Protein AF-A0A6A3AL03-F1 (afdb_monomer_lite)

pLDDT: mean 70.91, std 18.38, range [41.66, 93.31]

Radius of gyration: 29.28 Å; chains: 1; bounding box: 61×60×84 Å

InterPro domains:
  IPR001055 Adrenodoxin-like [PTHR23426] (50-125)
  IPR012675 Beta-grasp domain superfamily [G3DSA:3.10.20.30] (37-127)
  IPR036010 2Fe-2S ferredoxin-like superfamily [SSF54292] (63-124)

Organism: Hibiscus syriacus (NCBI:txid106335)

Foldseek 3Di:
DDDDDDDDDDDDDDDDDDDDDDDDDDDDDDDDPPDDFPFPKDFDALDDDDDDDDLPQPDPLVVDLLQQKKFFDPVVQVVFDQDDPSQVVNQVVNCVPPDRDSRIGRNSNTNRDNVCGRGIIGRGDDDPVVPD

Structure (mmCIF, N/CA/C/O backbone):
data_AF-A0A6A3AL03-F1
#
_entry.id   AF-A0A6A3AL03-F1
#
loop_
_atom_site.group_PDB
_atom_site.id
_atom_site.type_symbol
_atom_site.label_atom_id
_atom_site.label_alt_id
_atom_site.label_comp_id
_atom_site.label_asym_id
_atom_site.label_entity_id
_atom_site.label_seq_id
_atom_site.pdbx_PDB_ins_code
_atom_site.Cartn_x
_atom_site.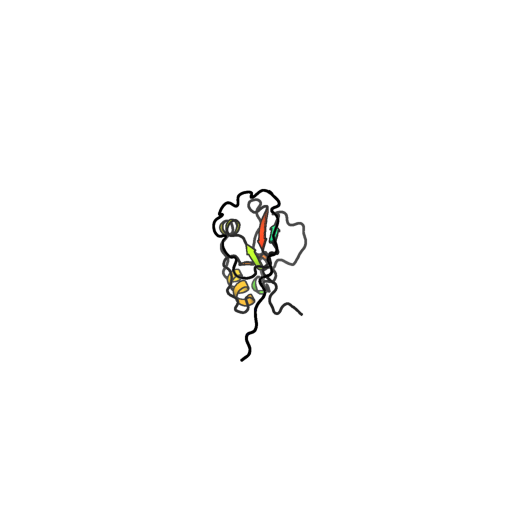Cartn_y
_atom_site.Cartn_z
_atom_site.occupancy
_atom_site.B_iso_or_equiv
_atom_site.auth_seq_id
_atom_site.auth_comp_id
_atom_site.auth_asym_id
_atom_site.auth_atom_id
_atom_site.pdbx_PDB_model_num
ATOM 1 N N . MET A 1 1 ? -29.858 -46.397 -66.866 1.00 47.84 1 MET A N 1
ATOM 2 C CA . MET A 1 1 ? -30.539 -47.486 -66.135 1.00 47.84 1 MET A CA 1
ATOM 3 C C . MET A 1 1 ? -29.818 -47.718 -64.815 1.00 47.84 1 MET A C 1
ATOM 5 O O . MET A 1 1 ? -28.781 -48.357 -64.834 1.00 47.84 1 MET A O 1
ATOM 9 N N . ALA A 1 2 ? -30.311 -47.136 -63.719 1.00 47.75 2 ALA A N 1
ATOM 10 C CA . ALA A 1 2 ? -30.097 -47.569 -62.329 1.00 47.75 2 ALA A CA 1
ATOM 11 C C . ALA A 1 2 ? -30.835 -46.563 -61.429 1.00 47.75 2 ALA A C 1
ATOM 13 O O . ALA A 1 2 ? -30.406 -45.424 -61.275 1.00 47.75 2 ALA A O 1
ATOM 14 N N . ILE A 1 3 ? -32.001 -46.965 -60.929 1.00 46.06 3 ILE A N 1
ATOM 15 C CA . ILE A 1 3 ? -32.878 -46.178 -60.059 1.00 46.06 3 ILE A CA 1
ATOM 16 C C . ILE A 1 3 ? -32.671 -46.760 -58.660 1.00 46.06 3 ILE A C 1
ATOM 18 O O . ILE A 1 3 ? -32.905 -47.951 -58.476 1.00 46.06 3 ILE A O 1
ATOM 22 N N . SER A 1 4 ? -32.197 -45.966 -57.698 1.00 48.66 4 SER A N 1
ATOM 23 C CA . SER A 1 4 ? -32.068 -46.405 -56.302 1.00 48.66 4 SER A CA 1
ATOM 24 C C . SER A 1 4 ? -33.150 -45.736 -55.460 1.00 48.66 4 SER A C 1
ATOM 26 O O . SER A 1 4 ? -33.190 -44.516 -55.306 1.00 48.66 4 SER A O 1
ATOM 28 N N . THR A 1 5 ? -34.081 -46.557 -54.989 1.00 54.38 5 THR A N 1
ATOM 29 C CA . THR A 1 5 ? -35.266 -46.209 -54.206 1.00 54.38 5 THR A CA 1
ATOM 30 C C . THR A 1 5 ? -34.913 -46.037 -52.730 1.00 54.38 5 THR A C 1
ATOM 32 O O . THR A 1 5 ? -34.504 -46.997 -52.081 1.00 54.38 5 THR A O 1
ATOM 35 N N . ILE A 1 6 ? -35.127 -44.844 -52.170 1.00 64.88 6 ILE A N 1
ATOM 36 C CA . ILE A 1 6 ? -35.021 -44.610 -50.722 1.00 64.88 6 ILE A CA 1
ATOM 37 C C . ILE A 1 6 ? -36.364 -44.968 -50.070 1.00 64.88 6 ILE A C 1
ATOM 39 O O . ILE A 1 6 ? -37.375 -44.293 -50.276 1.00 64.88 6 ILE A O 1
ATOM 43 N N . GLN A 1 7 ? -36.374 -46.053 -49.292 1.00 57.06 7 GLN A N 1
ATOM 44 C CA . GLN A 1 7 ? -37.502 -46.471 -48.459 1.00 57.06 7 GLN A CA 1
ATOM 45 C C . GLN A 1 7 ? -37.692 -45.511 -47.275 1.00 57.06 7 GLN A C 1
ATOM 47 O O . GLN A 1 7 ? -36.791 -45.283 -46.472 1.00 57.06 7 GLN A O 1
ATOM 52 N N . LYS A 1 8 ? -38.910 -44.974 -47.165 1.00 51.41 8 LYS A N 1
ATOM 53 C CA . LYS A 1 8 ? -39.435 -44.239 -46.009 1.00 51.41 8 LYS A CA 1
ATOM 54 C C . LYS A 1 8 ? -39.605 -45.195 -44.824 1.00 51.41 8 LYS A C 1
ATOM 56 O O . LYS A 1 8 ? -40.493 -46.041 -44.852 1.00 51.41 8 LYS A O 1
ATOM 61 N N . LEU A 1 9 ? -38.811 -45.015 -43.772 1.00 53.28 9 LEU A N 1
ATOM 62 C CA . LEU A 1 9 ? -39.074 -45.597 -42.456 1.00 53.28 9 LEU A CA 1
ATOM 63 C C . LEU A 1 9 ? -39.781 -44.557 -41.587 1.00 53.28 9 LEU A C 1
ATOM 65 O O . LEU A 1 9 ? -39.207 -43.557 -41.165 1.00 53.28 9 LEU A O 1
ATOM 69 N N . THR A 1 10 ? -41.068 -44.794 -41.365 1.00 54.03 10 THR A N 1
ATOM 70 C CA . THR A 1 10 ? -41.899 -44.108 -40.381 1.00 54.03 10 THR A CA 1
ATOM 71 C C . THR A 1 10 ? -41.634 -44.718 -39.007 1.00 54.03 10 THR A C 1
ATOM 73 O O . THR A 1 10 ? -41.978 -45.878 -38.786 1.00 54.03 10 THR A O 1
ATOM 76 N N . SER A 1 11 ? -41.067 -43.961 -38.068 1.00 54.97 11 SER A N 1
ATOM 77 C CA . SER A 1 11 ? -41.010 -44.364 -36.658 1.00 54.97 11 SER A CA 1
ATOM 78 C C . SER A 1 11 ? -41.743 -43.347 -35.791 1.00 54.97 11 SER A C 1
ATOM 80 O O . SER A 1 11 ? -41.296 -42.225 -35.563 1.00 54.97 11 SER A O 1
ATOM 82 N N . HIS A 1 12 ? -42.915 -43.792 -35.365 1.00 50.69 12 HIS A N 1
A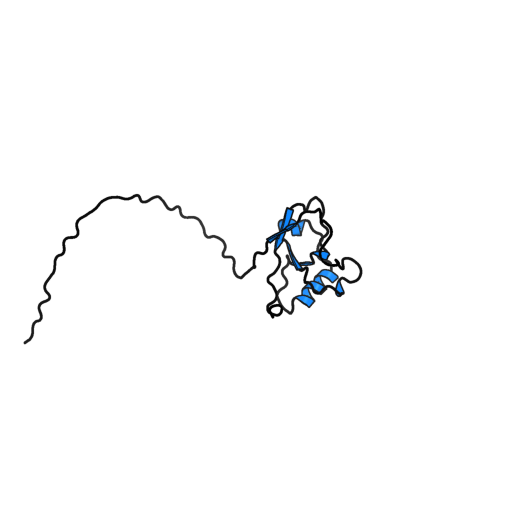TOM 83 C CA . HIS A 1 12 ? -43.888 -43.191 -34.471 1.00 50.69 12 HIS A CA 1
ATOM 84 C C . HIS A 1 12 ? -43.249 -42.854 -33.107 1.00 50.69 12 HIS A C 1
ATOM 86 O O . HIS A 1 12 ? -42.866 -43.761 -32.372 1.00 50.69 12 HIS A O 1
ATOM 92 N N . ILE A 1 13 ? -43.120 -41.569 -32.753 1.00 55.66 13 ILE A N 1
ATOM 93 C CA . ILE A 1 13 ? -42.652 -41.156 -31.417 1.00 55.66 13 ILE A CA 1
ATOM 94 C C . ILE A 1 13 ? -43.867 -40.792 -30.565 1.00 55.66 13 ILE A C 1
ATOM 96 O O . ILE A 1 13 ? -44.577 -39.819 -30.822 1.00 55.66 13 ILE A O 1
ATOM 100 N N . HIS A 1 14 ? -44.105 -41.623 -29.554 1.00 42.75 14 HIS A N 1
ATOM 101 C CA . HIS A 1 14 ? -45.151 -41.458 -28.557 1.00 42.75 14 HIS A CA 1
ATOM 102 C C . HIS A 1 14 ? -44.826 -40.301 -27.599 1.00 42.75 14 HIS A C 1
ATOM 104 O O . HIS A 1 14 ? -43.698 -40.147 -27.136 1.00 42.75 14 HIS A O 1
ATOM 110 N N . ARG A 1 15 ? -45.857 -39.500 -27.301 1.00 48.25 15 ARG A N 1
ATOM 111 C CA . ARG A 1 15 ? -45.866 -38.422 -26.303 1.00 48.25 15 ARG A CA 1
ATOM 112 C C . ARG A 1 15 ? -45.686 -38.976 -24.885 1.00 48.25 15 ARG A C 1
ATOM 114 O O . ARG A 1 15 ? -46.387 -39.912 -24.512 1.00 48.25 15 ARG A O 1
ATOM 121 N N . LEU A 1 16 ? -44.872 -38.302 -24.071 1.00 51.09 16 LEU A N 1
ATOM 122 C CA . LEU A 1 16 ? -44.937 -38.338 -22.604 1.00 51.09 16 LEU A CA 1
ATOM 123 C C . LEU A 1 16 ? -45.014 -36.895 -22.056 1.00 51.09 16 LEU A C 1
ATOM 125 O O . LEU A 1 16 ? -44.447 -35.998 -22.685 1.00 51.09 16 LEU A O 1
ATOM 129 N N . PRO A 1 17 ? -45.736 -36.636 -20.945 1.00 49.56 17 PRO A N 1
ATOM 130 C CA . PRO A 1 17 ? -46.051 -35.282 -20.499 1.00 49.56 17 PRO A CA 1
ATOM 131 C C . PRO A 1 17 ? -45.147 -34.749 -19.371 1.00 49.56 17 PRO A C 1
ATOM 133 O O . PRO A 1 17 ? -44.663 -35.499 -18.533 1.00 49.56 17 PRO A O 1
ATOM 136 N N . SER A 1 18 ? -45.076 -33.411 -19.332 1.00 51.72 18 SER A N 1
ATOM 137 C CA . SER A 1 18 ? -44.989 -32.524 -18.158 1.00 51.72 18 SER A CA 1
ATOM 138 C C . SER A 1 18 ? -43.811 -32.673 -17.194 1.00 51.72 18 SER A C 1
ATOM 140 O O . SER A 1 18 ? -43.876 -33.502 -16.297 1.00 51.72 18 SER A O 1
ATOM 142 N N . LEU A 1 19 ? -42.877 -31.711 -17.230 1.00 50.78 19 LEU A N 1
ATOM 143 C CA . LEU A 1 19 ? -42.214 -31.186 -16.028 1.00 50.78 19 LEU A CA 1
ATOM 144 C C . LEU A 1 19 ? -41.832 -29.698 -16.211 1.00 50.78 19 LEU A C 1
ATOM 146 O O . LEU A 1 19 ? -40.989 -29.345 -17.027 1.00 50.78 19 LEU A O 1
ATOM 150 N N . SER A 1 20 ? -42.539 -28.861 -15.446 1.00 51.44 20 SER A N 1
ATOM 151 C CA . SER A 1 20 ? -42.250 -27.514 -14.924 1.00 51.44 20 SER A CA 1
ATOM 152 C C . SER A 1 20 ? -41.161 -26.642 -15.579 1.00 51.44 20 SER A C 1
ATOM 154 O O . SER A 1 20 ? -39.966 -26.840 -15.369 1.00 51.44 20 SER A O 1
ATOM 156 N N . SER A 1 21 ? -41.580 -25.566 -16.251 1.00 49.47 21 SER A N 1
ATOM 157 C CA . SER A 1 21 ? -40.722 -24.439 -16.637 1.00 49.47 21 SER A CA 1
ATOM 158 C C . SER A 1 21 ? -40.920 -23.266 -15.670 1.00 49.47 21 SER A C 1
ATOM 160 O O . SER A 1 21 ? -41.801 -22.425 -15.866 1.00 49.47 21 SER A O 1
ATOM 162 N N . HIS A 1 22 ? -40.096 -23.207 -14.621 1.00 51.16 22 HIS A N 1
ATOM 163 C CA . HIS A 1 22 ? -39.965 -22.017 -13.784 1.00 51.16 22 HIS A CA 1
ATOM 164 C C . HIS A 1 22 ? -39.103 -20.962 -14.498 1.00 51.16 22 HIS A C 1
ATOM 166 O O . HIS A 1 22 ? -37.941 -21.189 -14.819 1.00 51.16 22 HIS A O 1
ATOM 172 N N . ILE A 1 23 ? -39.754 -19.831 -14.775 1.00 51.53 23 ILE A N 1
ATOM 173 C CA . ILE A 1 23 ? -39.285 -18.439 -14.857 1.00 51.53 23 ILE A CA 1
ATOM 174 C C . ILE A 1 23 ? -37.766 -18.243 -14.698 1.00 51.53 23 ILE A C 1
ATOM 176 O O . ILE A 1 23 ? -37.230 -18.439 -13.611 1.00 51.53 23 ILE A O 1
ATOM 180 N N . PHE A 1 24 ? -37.115 -17.686 -15.727 1.00 46.12 24 PHE A N 1
ATOM 181 C CA . PHE A 1 24 ? -35.882 -16.918 -15.539 1.00 46.12 24 PHE A CA 1
ATOM 182 C C . PHE A 1 24 ? -36.050 -15.480 -16.015 1.00 46.12 24 PHE A C 1
ATOM 184 O O . PHE A 1 24 ? -36.127 -15.152 -17.198 1.00 46.12 24 PHE A O 1
ATOM 191 N N . THR A 1 25 ? -36.126 -14.638 -14.997 1.00 42.34 25 THR A N 1
ATOM 192 C CA . THR A 1 25 ? -36.040 -13.190 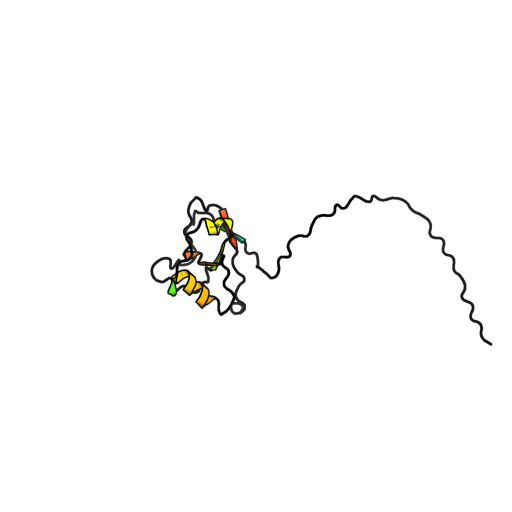-14.970 1.00 42.34 25 THR A CA 1
ATOM 193 C C . THR A 1 25 ? -34.733 -12.726 -15.617 1.00 42.34 25 THR A C 1
ATOM 195 O O . THR A 1 25 ? -33.649 -13.212 -15.301 1.00 42.34 25 THR A O 1
ATOM 198 N N . ARG A 1 26 ? -34.837 -11.757 -16.526 1.00 51.16 26 ARG A N 1
ATOM 199 C CA . ARG A 1 26 ? -33.713 -11.047 -17.142 1.00 51.16 26 ARG A CA 1
ATOM 200 C C . ARG A 1 26 ? -33.062 -10.129 -16.101 1.00 51.16 26 ARG A C 1
ATOM 202 O O . ARG A 1 26 ? -33.623 -9.085 -15.784 1.00 51.16 26 ARG A O 1
ATOM 209 N N . SER A 1 27 ? -31.885 -10.498 -15.605 1.00 51.38 27 SER A N 1
ATOM 210 C CA . SER A 1 27 ? -31.014 -9.597 -14.835 1.00 51.38 27 SER A CA 1
ATOM 211 C C . SER A 1 27 ? -30.069 -8.819 -15.767 1.00 51.38 27 SER A C 1
ATOM 213 O O . SER A 1 27 ? -29.688 -9.342 -16.819 1.00 51.38 27 SER A O 1
ATOM 215 N N . PRO A 1 28 ? -29.707 -7.568 -15.427 1.00 52.16 28 PRO A N 1
ATOM 216 C CA . PRO A 1 28 ? -28.829 -6.729 -16.233 1.00 52.16 28 PRO A CA 1
ATOM 217 C C . PRO A 1 28 ? -27.361 -7.155 -16.097 1.00 52.16 28 PRO A C 1
ATOM 219 O O . PRO A 1 28 ? -26.966 -7.787 -15.120 1.00 52.16 28 PRO A O 1
ATOM 222 N N . ALA A 1 29 ? -26.573 -6.796 -17.109 1.00 44.94 29 ALA A N 1
ATOM 223 C CA . ALA A 1 29 ? -25.155 -7.101 -17.238 1.00 44.94 29 ALA A CA 1
ATOM 224 C C . ALA A 1 29 ? -24.354 -6.725 -15.979 1.00 44.94 29 ALA A C 1
ATOM 226 O O . ALA A 1 29 ? -24.272 -5.559 -15.594 1.00 44.94 29 ALA A O 1
ATOM 227 N N . THR A 1 30 ? -23.729 -7.728 -15.370 1.00 48.41 30 THR A N 1
ATOM 228 C CA . THR A 1 30 ? -22.633 -7.565 -14.421 1.00 48.41 30 THR A CA 1
ATOM 229 C C . THR A 1 30 ? -21.428 -6.954 -15.135 1.00 48.41 30 THR A C 1
ATOM 231 O O . THR A 1 30 ? -21.040 -7.396 -16.219 1.00 48.41 30 THR A O 1
ATOM 234 N N . LEU A 1 31 ? -20.838 -5.927 -14.514 1.00 49.91 31 LEU A N 1
ATOM 235 C CA . LEU A 1 31 ? -19.521 -5.396 -14.859 1.00 49.91 31 LEU A CA 1
ATOM 236 C C . LEU A 1 31 ? -18.528 -6.555 -15.029 1.00 49.91 31 LEU A C 1
ATOM 238 O O . LEU A 1 31 ? -18.346 -7.364 -14.123 1.00 49.91 31 LEU A O 1
ATOM 242 N N . SER A 1 32 ? -17.877 -6.606 -16.184 1.00 47.56 32 SER A N 1
ATOM 243 C CA . SER A 1 32 ? -16.751 -7.497 -16.453 1.00 47.56 32 SER A CA 1
ATOM 244 C C . SER A 1 32 ? -15.538 -7.079 -15.605 1.00 47.56 32 SER A C 1
ATOM 246 O O . SER A 1 32 ? -15.076 -5.946 -15.767 1.00 47.56 32 SER A O 1
ATOM 248 N N . PRO A 1 33 ? -14.981 -7.936 -14.725 1.00 49.31 33 PRO A N 1
ATOM 249 C CA . PRO A 1 33 ? -13.685 -7.681 -14.117 1.00 49.31 33 PRO A CA 1
ATOM 250 C C . PRO A 1 33 ? -12.599 -8.128 -15.103 1.00 49.31 33 PRO A C 1
ATOM 252 O O . PRO A 1 33 ? -12.275 -9.310 -15.229 1.00 49.31 33 PRO A O 1
ATOM 255 N N . SER A 1 34 ? -12.042 -7.177 -15.852 1.00 46.06 34 SER A N 1
ATOM 256 C CA . SER A 1 34 ? -10.902 -7.440 -16.728 1.00 46.06 34 SER A CA 1
ATOM 257 C C . SER A 1 34 ? -9.598 -7.444 -15.923 1.00 46.06 34 SER A C 1
ATOM 259 O O . SER A 1 34 ? -9.188 -6.416 -15.394 1.00 46.06 34 SER A O 1
ATOM 261 N N . LYS A 1 35 ? -8.956 -8.621 -15.931 1.00 41.66 35 LYS A N 1
ATOM 262 C CA . LYS A 1 35 ? -7.568 -8.966 -15.560 1.00 41.66 35 LYS A CA 1
ATOM 263 C C . LYS A 1 35 ? -7.212 -8.993 -14.063 1.00 41.66 35 LYS A C 1
ATOM 265 O O . LYS A 1 35 ? -6.757 -8.009 -13.499 1.00 41.66 35 LYS A O 1
ATOM 270 N N . LYS A 1 36 ? -7.323 -10.212 -13.511 1.00 47.28 36 LYS A N 1
ATOM 271 C CA . LYS A 1 36 ? -6.468 -10.828 -12.474 1.00 47.28 36 LYS A CA 1
ATOM 272 C C . LYS A 1 36 ? -5.963 -9.865 -11.389 1.00 47.28 36 LYS A C 1
ATOM 274 O O . LYS A 1 36 ? -4.833 -9.391 -11.408 1.00 47.28 36 LYS A O 1
ATOM 279 N N . VAL A 1 37 ? -6.843 -9.607 -10.428 1.00 45.59 37 VAL A N 1
ATOM 280 C CA . VAL A 1 37 ? -6.444 -9.341 -9.048 1.00 45.59 37 VAL A CA 1
ATOM 281 C C . VAL A 1 37 ? -6.530 -10.696 -8.355 1.00 45.59 37 VAL A C 1
ATOM 283 O O . VAL A 1 37 ? -7.616 -11.248 -8.227 1.00 45.59 37 VAL A O 1
ATOM 286 N N . SER A 1 38 ? -5.401 -11.299 -7.995 1.00 46.44 38 SER A N 1
ATOM 287 C CA . SER A 1 38 ? -5.403 -12.497 -7.154 1.00 46.44 38 SER A CA 1
ATOM 288 C C . SER A 1 38 ? -5.888 -12.078 -5.767 1.00 46.44 38 SER A C 1
ATOM 290 O O . SER A 1 38 ? -5.175 -11.400 -5.028 1.00 46.44 38 SER A O 1
ATOM 292 N N . ASP A 1 39 ? -7.142 -12.402 -5.455 1.00 48.66 39 ASP A N 1
ATOM 293 C CA . ASP A 1 39 ? -7.912 -11.876 -4.323 1.00 48.66 39 ASP A CA 1
ATOM 294 C C . ASP A 1 39 ? -7.445 -12.418 -2.959 1.00 48.66 39 ASP A C 1
ATOM 296 O O . ASP A 1 39 ? -8.181 -13.087 -2.231 1.00 48.66 39 ASP A O 1
ATOM 300 N N . ARG A 1 40 ? -6.212 -12.100 -2.548 1.00 58.62 40 ARG A N 1
ATOM 301 C CA . ARG A 1 40 ? -5.792 -12.236 -1.147 1.00 58.62 40 ARG A CA 1
ATOM 302 C C . ARG A 1 40 ? -6.301 -11.032 -0.367 1.00 58.62 40 ARG A C 1
ATOM 304 O O . ARG A 1 40 ? -5.556 -10.099 -0.067 1.00 58.62 40 ARG A O 1
ATOM 311 N N . ILE A 1 41 ? -7.598 -11.056 -0.083 1.00 70.00 41 ILE A N 1
ATOM 312 C CA . ILE A 1 41 ? -8.274 -10.050 0.730 1.00 70.00 41 ILE A CA 1
ATOM 313 C C . ILE A 1 41 ? -7.977 -10.326 2.208 1.00 70.00 41 ILE A C 1
ATOM 315 O O . ILE A 1 41 ? -8.287 -11.398 2.725 1.00 70.00 41 ILE A O 1
ATOM 319 N N . VAL A 1 42 ? -7.384 -9.352 2.895 1.00 73.69 42 VAL A N 1
ATOM 320 C CA . VAL A 1 42 ? -7.072 -9.419 4.327 1.00 73.69 42 VAL A CA 1
ATOM 321 C C . VAL A 1 42 ? -7.883 -8.354 5.056 1.00 73.69 42 VAL A C 1
ATOM 323 O O . VAL A 1 42 ? -7.864 -7.178 4.688 1.00 73.69 42 VAL A O 1
ATOM 326 N N . LYS A 1 43 ? -8.602 -8.769 6.105 1.00 72.44 43 LYS A N 1
ATOM 327 C CA . LYS A 1 43 ? -9.278 -7.853 7.027 1.00 72.44 43 LYS A CA 1
ATOM 328 C C . LYS A 1 43 ? -8.307 -7.464 8.130 1.00 72.44 43 LYS A C 1
ATOM 330 O O . LYS A 1 43 ? -7.854 -8.319 8.888 1.00 72.44 43 LYS A O 1
ATOM 335 N N . ILE A 1 44 ? -8.002 -6.180 8.211 1.00 69.12 44 ILE A N 1
ATOM 336 C CA . ILE A 1 44 ? -7.092 -5.638 9.206 1.00 69.12 44 ILE A CA 1
ATOM 337 C C . ILE A 1 44 ? -7.905 -5.162 10.417 1.00 69.12 44 ILE A C 1
ATOM 339 O O . ILE A 1 44 ? -8.888 -4.428 10.290 1.00 69.12 44 ILE A O 1
ATOM 343 N N . PHE A 1 45 ? -7.497 -5.593 11.607 1.00 57.03 45 PHE A N 1
ATOM 344 C CA . PHE A 1 45 ? -7.990 -5.060 12.874 1.00 57.03 45 PHE A CA 1
ATOM 345 C C . PHE A 1 45 ? -7.000 -3.999 13.373 1.00 57.03 45 PHE A C 1
ATOM 347 O O . PHE A 1 45 ? -5.794 -4.192 13.273 1.00 57.03 45 PHE A O 1
ATOM 354 N N . ALA A 1 46 ? -7.498 -2.889 13.923 1.00 53.16 46 ALA A N 1
ATOM 355 C CA . ALA A 1 46 ? -6.698 -1.766 14.427 1.00 53.16 46 ALA A CA 1
ATOM 356 C C . ALA A 1 46 ? -5.855 -2.112 15.669 1.00 53.16 46 ALA A C 1
ATOM 358 O O . ALA A 1 46 ? -5.105 -1.277 16.166 1.00 53.16 46 ALA A O 1
ATOM 359 N N . ILE A 1 47 ? -5.969 -3.345 16.164 1.00 45.00 47 ILE A N 1
ATOM 360 C CA . ILE A 1 47 ? -5.131 -3.908 17.214 1.00 45.00 47 ILE A CA 1
ATOM 361 C C . ILE A 1 47 ? -4.152 -4.842 16.503 1.00 45.00 47 ILE A C 1
ATOM 363 O O . ILE A 1 47 ? -4.512 -5.967 16.164 1.00 45.00 47 ILE A O 1
ATOM 367 N N . HIS A 1 48 ? -2.939 -4.368 16.230 1.00 49.22 48 HIS A N 1
ATOM 368 C CA . HIS A 1 48 ? -1.850 -5.249 15.821 1.00 49.22 48 HIS A CA 1
ATOM 369 C C . HIS A 1 48 ? -1.286 -5.930 17.081 1.00 49.22 48 HIS A C 1
ATOM 371 O O . HIS A 1 48 ? -0.646 -5.239 17.876 1.00 49.22 48 HIS A O 1
ATOM 377 N N . PRO A 1 49 ? -1.504 -7.241 17.316 1.00 41.66 49 PRO A N 1
ATOM 378 C CA . PRO A 1 49 ? -0.630 -7.991 18.207 1.00 41.66 49 PRO A CA 1
ATOM 379 C C . PRO A 1 49 ? 0.762 -8.022 17.567 1.00 41.66 49 PRO A C 1
ATOM 381 O O . PRO A 1 49 ? 0.881 -8.148 16.347 1.00 41.66 49 PRO A O 1
ATOM 384 N N . GLU A 1 50 ? 1.802 -7.829 18.372 1.00 44.16 50 GLU A N 1
ATOM 385 C CA . GLU A 1 50 ? 3.187 -7.806 17.909 1.00 44.16 50 GLU A CA 1
ATOM 386 C C . GLU A 1 50 ? 3.527 -8.977 16.976 1.00 44.16 50 GLU A C 1
ATOM 388 O O . GLU A 1 50 ? 3.225 -10.134 17.267 1.00 44.16 50 GLU A O 1
ATOM 393 N N . GLY A 1 51 ? 4.217 -8.658 15.878 1.00 53.06 51 GLY A N 1
ATOM 394 C CA . GLY A 1 51 ? 4.819 -9.638 14.979 1.00 53.06 51 GLY A CA 1
ATOM 395 C C . GLY A 1 51 ? 4.273 -9.576 13.557 1.00 53.06 51 GLY A C 1
ATOM 396 O O . GLY A 1 51 ? 3.270 -10.205 13.249 1.00 53.06 51 GLY A O 1
ATOM 397 N N . GLN A 1 52 ? 4.951 -8.825 12.680 1.00 44.53 52 GLN A N 1
ATOM 398 C CA . GLN A 1 52 ? 5.603 -9.364 11.474 1.00 44.53 52 GLN A CA 1
ATOM 399 C C . GLN A 1 52 ? 6.234 -8.208 10.667 1.00 44.53 52 GLN A C 1
ATOM 401 O O . GLN A 1 52 ? 5.533 -7.333 10.167 1.00 44.53 52 GLN A O 1
ATOM 406 N N . LYS A 1 53 ? 7.560 -8.292 10.487 1.00 49.41 53 LYS A N 1
ATOM 407 C CA . LYS A 1 53 ? 8.482 -7.399 9.748 1.00 49.41 53 LYS A CA 1
ATOM 408 C C . LYS A 1 53 ? 8.771 -6.024 10.393 1.00 49.41 53 LYS A C 1
ATOM 410 O O . LYS A 1 53 ? 7.846 -5.340 10.825 1.00 49.41 53 LYS A O 1
ATOM 415 N N . PRO A 1 54 ? 10.052 -5.598 10.442 1.00 48.88 54 PRO A N 1
ATOM 416 C CA . PRO A 1 54 ? 10.419 -4.263 10.900 1.00 48.88 54 PRO A CA 1
ATOM 417 C C . PRO A 1 54 ? 9.772 -3.238 9.964 1.00 48.88 54 PRO A C 1
ATOM 419 O O . PRO A 1 54 ? 10.105 -3.134 8.788 1.00 48.88 54 PRO A O 1
ATOM 422 N N . SER A 1 55 ? 8.776 -2.518 10.468 1.00 54.28 55 SER A N 1
ATOM 423 C CA . SER A 1 55 ? 8.170 -1.413 9.741 1.00 54.28 55 SER A CA 1
ATOM 424 C C . SER A 1 55 ? 9.188 -0.275 9.721 1.00 54.28 55 SER A C 1
ATOM 426 O O . SER A 1 55 ? 9.428 0.341 10.757 1.00 54.28 55 SER A O 1
ATOM 428 N N . HIS A 1 56 ? 9.814 0.003 8.572 1.00 61.12 56 HIS A N 1
ATOM 429 C CA . HIS A 1 56 ? 10.790 1.096 8.387 1.00 61.12 56 HIS A CA 1
ATOM 430 C C . HIS A 1 56 ? 10.122 2.493 8.433 1.00 61.12 56 HIS A C 1
ATOM 432 O O . HIS A 1 56 ? 10.431 3.377 7.640 1.00 61.12 56 HIS A O 1
ATOM 438 N N . ARG A 1 57 ? 9.132 2.683 9.316 1.00 55.38 57 ARG A N 1
ATOM 439 C CA . ARG A 1 57 ? 8.099 3.723 9.244 1.00 55.38 57 ARG A CA 1
ATOM 440 C C . ARG A 1 57 ? 8.650 5.150 9.178 1.00 55.38 57 ARG A C 1
ATOM 442 O O . ARG A 1 57 ? 7.939 6.000 8.658 1.00 55.38 57 ARG A O 1
ATOM 449 N N . LEU A 1 58 ? 9.847 5.427 9.710 1.00 57.12 58 LEU A N 1
ATOM 450 C CA . LEU A 1 58 ? 10.240 6.808 10.019 1.00 57.12 58 LEU A CA 1
ATOM 451 C C . LEU A 1 58 ? 11.659 7.263 9.620 1.00 57.12 58 LEU A C 1
ATOM 453 O O . LEU A 1 58 ? 11.801 8.457 9.399 1.00 57.12 58 LEU A O 1
ATOM 457 N N . GLU A 1 59 ? 12.676 6.404 9.468 1.00 57.59 59 GLU A N 1
ATOM 458 C CA . GLU A 1 59 ? 14.047 6.891 9.153 1.00 57.59 59 GLU A CA 1
ATOM 459 C C . GLU A 1 59 ? 14.646 6.326 7.851 1.00 57.59 59 GLU A C 1
ATOM 461 O O . GLU A 1 59 ? 15.530 6.941 7.267 1.00 57.59 59 GLU A O 1
ATOM 466 N N . GLU A 1 60 ? 14.113 5.218 7.324 1.00 66.81 60 GLU A N 1
ATOM 467 C CA . GLU A 1 60 ? 14.640 4.554 6.120 1.00 66.81 60 GLU A CA 1
ATOM 468 C C . GLU A 1 60 ? 13.509 4.036 5.217 1.00 66.81 60 GLU A C 1
ATOM 470 O O . GLU A 1 60 ? 13.487 2.875 4.799 1.00 66.81 60 GLU A O 1
ATOM 475 N N . ILE A 1 61 ? 12.528 4.884 4.891 1.00 76.94 61 ILE A N 1
ATOM 476 C CA . ILE A 1 61 ? 11.494 4.510 3.909 1.00 76.94 61 ILE A CA 1
ATOM 477 C C . ILE A 1 61 ? 12.127 4.083 2.571 1.00 76.94 61 ILE A C 1
ATOM 479 O O . ILE A 1 61 ? 11.645 3.148 1.932 1.00 76.94 61 ILE A O 1
ATOM 483 N N . ASP A 1 62 ? 13.280 4.658 2.220 1.00 75.44 62 ASP A N 1
ATOM 484 C CA . ASP A 1 62 ? 14.084 4.279 1.060 1.00 75.44 62 ASP A CA 1
ATOM 485 C C . ASP A 1 62 ? 14.713 2.883 1.141 1.00 75.44 62 ASP A C 1
ATOM 487 O O . ASP A 1 62 ? 15.070 2.332 0.099 1.00 75.44 62 ASP A O 1
ATOM 491 N N . ALA A 1 63 ? 14.829 2.258 2.313 1.00 78.75 63 ALA A N 1
ATOM 492 C CA . ALA A 1 63 ? 15.241 0.855 2.418 1.00 78.75 63 ALA A CA 1
ATOM 493 C C . ALA A 1 63 ? 14.088 -0.111 2.082 1.00 78.75 63 ALA A C 1
ATOM 495 O O . ALA A 1 63 ? 14.294 -1.309 1.874 1.00 78.75 63 ALA A O 1
ATOM 496 N N . CYS A 1 64 ? 12.852 0.391 1.982 1.00 81.88 64 CYS A N 1
ATOM 497 C CA . CYS A 1 64 ? 11.700 -0.439 1.683 1.00 81.88 64 CYS A CA 1
ATOM 498 C C . CYS A 1 64 ? 11.761 -1.002 0.250 1.00 81.88 64 CYS A C 1
ATOM 500 O O . CYS A 1 64 ? 11.800 -0.281 -0.750 1.00 81.88 64 CYS A O 1
ATOM 502 N N . SER A 1 65 ? 11.673 -2.329 0.145 1.00 81.12 65 SER A N 1
ATOM 503 C CA . SER A 1 65 ? 11.578 -3.057 -1.133 1.00 81.12 65 SER A CA 1
ATOM 504 C C . SER A 1 65 ? 10.134 -3.179 -1.659 1.00 81.12 65 SER A C 1
ATOM 506 O O . SER A 1 65 ? 9.849 -3.970 -2.558 1.00 81.12 65 SER A O 1
ATOM 508 N N . ALA A 1 66 ? 9.199 -2.413 -1.079 1.00 85.25 66 ALA A N 1
ATOM 509 C CA . ALA A 1 66 ? 7.759 -2.447 -1.357 1.00 85.25 66 ALA A CA 1
ATOM 510 C C . ALA A 1 66 ? 7.106 -3.843 -1.241 1.00 85.25 66 ALA A C 1
ATOM 512 O O . ALA A 1 66 ? 6.059 -4.089 -1.829 1.00 85.25 66 ALA A O 1
ATOM 513 N N . GLU A 1 67 ? 7.678 -4.764 -0.459 1.00 84.56 67 GLU A N 1
ATOM 514 C CA . GLU A 1 67 ? 7.044 -6.062 -0.161 1.00 84.56 67 GLU A CA 1
ATOM 515 C C . GLU A 1 67 ? 5.770 -5.922 0.688 1.00 84.56 67 GLU A C 1
ATOM 517 O O . GLU A 1 67 ? 4.943 -6.826 0.740 1.00 84.56 67 GLU A O 1
ATOM 522 N N . CYS A 1 68 ? 5.631 -4.798 1.392 1.00 85.88 68 CYS A N 1
ATOM 523 C CA . CYS A 1 68 ? 4.452 -4.443 2.176 1.00 85.88 68 CYS A CA 1
ATOM 524 C C . CYS A 1 68 ? 3.391 -3.704 1.346 1.00 85.88 68 CYS A C 1
ATOM 526 O O . CYS A 1 68 ? 2.472 -3.123 1.920 1.00 85.88 68 CYS A O 1
ATOM 528 N N . GLU A 1 69 ? 3.535 -3.659 0.020 1.00 88.75 69 GLU A N 1
ATOM 529 C CA . GLU A 1 69 ? 2.538 -3.061 -0.859 1.00 88.75 69 GLU A CA 1
ATOM 530 C C . GLU A 1 69 ? 1.182 -3.749 -0.680 1.00 88.75 69 GLU A C 1
ATOM 532 O O . GLU A 1 69 ? 1.067 -4.973 -0.736 1.00 88.75 69 GLU A O 1
ATOM 537 N N . VAL A 1 70 ? 0.145 -2.940 -0.489 1.00 91.69 70 VAL A N 1
ATOM 538 C CA . VAL A 1 70 ? -1.247 -3.378 -0.403 1.00 91.69 70 VAL A CA 1
ATOM 539 C C . VAL A 1 70 ? -2.127 -2.459 -1.238 1.00 91.69 70 VAL A C 1
ATOM 541 O O . VAL A 1 70 ? -1.856 -1.266 -1.367 1.00 91.69 70 VAL A O 1
ATOM 544 N N . ASN A 1 71 ? -3.209 -3.004 -1.782 1.00 93.19 71 ASN A N 1
ATOM 545 C CA . ASN A 1 71 ? -4.236 -2.251 -2.485 1.00 93.19 71 ASN A CA 1
ATOM 546 C C . ASN A 1 71 ? -5.404 -1.992 -1.530 1.00 93.19 71 ASN A C 1
ATOM 548 O O . ASN A 1 71 ? -6.096 -2.920 -1.107 1.00 93.19 71 ASN A O 1
ATOM 552 N N . ILE A 1 72 ? -5.613 -0.726 -1.180 1.00 92.69 72 ILE A N 1
ATOM 553 C CA . ILE A 1 72 ? -6.656 -0.302 -0.240 1.00 92.69 72 ILE A CA 1
ATOM 554 C C . ILE A 1 72 ? -7.949 -0.005 -1.004 1.00 92.69 72 ILE A C 1
ATOM 556 O O . ILE A 1 72 ? -7.935 0.657 -2.040 1.00 92.69 72 ILE A O 1
ATOM 560 N N . VAL A 1 73 ? -9.091 -0.481 -0.505 1.00 92.44 73 VAL A N 1
ATOM 561 C CA . VAL A 1 73 ? -10.399 -0.174 -1.110 1.00 92.44 73 VAL A CA 1
ATOM 562 C C . VAL A 1 73 ? -10.698 1.330 -0.994 1.00 92.44 73 VAL A C 1
ATOM 564 O O . VAL A 1 73 ? -10.342 1.964 -0.001 1.00 92.44 73 VAL A O 1
ATOM 567 N N . GLN A 1 74 ? -11.361 1.904 -2.006 1.00 92.38 74 GLN A N 1
ATOM 568 C CA . GLN A 1 74 ? -11.607 3.353 -2.119 1.00 92.38 74 GLN A CA 1
ATOM 569 C C . GLN A 1 74 ? -12.215 3.968 -0.847 1.00 92.38 74 GLN A C 1
ATOM 571 O O . GLN A 1 74 ? -11.769 5.021 -0.403 1.00 92.38 74 GLN A O 1
ATOM 576 N N . GLU A 1 75 ? -13.177 3.277 -0.228 1.00 91.50 75 GLU A N 1
ATOM 577 C CA . GLU A 1 75 ? -13.882 3.724 0.984 1.00 91.50 75 GLU A CA 1
ATOM 578 C C . GLU A 1 75 ? -12.953 4.002 2.182 1.00 91.50 75 GLU A C 1
ATOM 580 O O . GLU A 1 75 ? -13.253 4.848 3.027 1.00 91.50 75 GLU A O 1
ATOM 585 N N . TRP A 1 76 ? -11.824 3.291 2.253 1.00 92.38 76 TRP A N 1
ATOM 586 C CA . TRP A 1 76 ? -10.806 3.454 3.288 1.00 92.38 76 TRP A CA 1
ATOM 587 C C . TRP A 1 76 ? -9.707 4.410 2.838 1.00 92.38 76 TRP A C 1
ATOM 589 O O . TRP A 1 76 ? -9.204 5.182 3.649 1.00 92.38 76 TRP A O 1
ATOM 599 N N . LEU A 1 77 ? -9.369 4.402 1.544 1.00 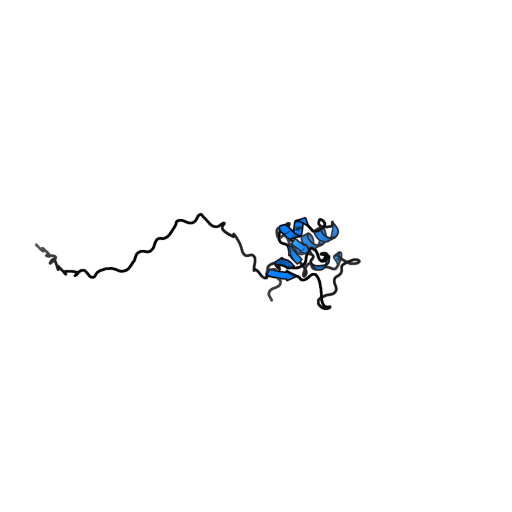91.88 77 LEU A N 1
ATOM 600 C CA . LEU A 1 77 ? -8.362 5.289 0.965 1.00 91.88 77 LEU A CA 1
ATOM 601 C C . LEU A 1 77 ? -8.717 6.768 1.172 1.00 91.88 77 LEU A C 1
ATOM 603 O O . LEU A 1 77 ? -7.836 7.562 1.478 1.00 91.88 77 LE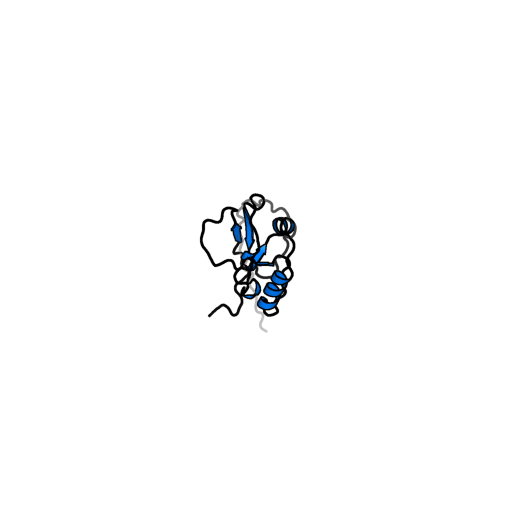U A O 1
ATOM 607 N N . GLU A 1 78 ? -9.998 7.123 1.063 1.00 92.44 78 GLU A N 1
ATOM 608 C CA . GLU A 1 78 ? -10.496 8.489 1.292 1.00 92.44 78 GLU A CA 1
ATOM 609 C C . GLU A 1 78 ? -10.384 8.950 2.753 1.00 92.44 78 GLU A C 1
ATOM 611 O O . GLU A 1 78 ? -10.385 10.148 3.024 1.00 92.44 78 GLU A O 1
ATOM 616 N N . ARG A 1 79 ? -10.271 8.011 3.700 1.00 91.38 79 ARG A N 1
ATOM 617 C CA . ARG A 1 79 ? -10.098 8.302 5.133 1.00 91.38 79 ARG A CA 1
ATOM 618 C C . ARG A 1 79 ? -8.630 8.420 5.537 1.00 91.38 79 ARG A C 1
ATOM 620 O O . ARG A 1 79 ? -8.342 8.862 6.648 1.00 91.38 79 ARG A O 1
ATOM 627 N N . LEU A 1 80 ? -7.714 7.982 4.675 1.00 90.69 80 LEU A N 1
ATOM 628 C CA . LEU A 1 80 ? -6.279 8.013 4.922 1.00 90.69 80 LEU A CA 1
ATOM 629 C C . LEU A 1 80 ? -5.672 9.329 4.423 1.00 90.69 80 LEU A C 1
ATOM 631 O O . LEU A 1 80 ? -6.150 9.896 3.439 1.00 90.69 80 LEU A O 1
ATOM 635 N N . PRO A 1 81 ? -4.578 9.803 5.046 1.00 91.12 81 PRO A N 1
ATOM 636 C CA . PRO A 1 81 ? -3.815 10.901 4.477 1.00 91.12 81 PRO A CA 1
ATOM 637 C C . PRO A 1 81 ? -3.324 10.528 3.068 1.00 91.12 81 PRO A C 1
ATOM 639 O O . PRO A 1 81 ? -3.055 9.343 2.799 1.00 91.12 81 PRO A O 1
ATOM 642 N N . PRO A 1 82 ? -3.191 11.516 2.163 1.00 92.25 82 PRO A N 1
ATOM 643 C CA . PRO A 1 82 ? -2.636 11.277 0.840 1.00 92.25 82 PRO A CA 1
ATOM 644 C C . PRO A 1 82 ? -1.215 10.713 0.942 1.00 92.25 82 PRO A C 1
ATOM 646 O O . PRO A 1 82 ? -0.551 10.809 1.976 1.00 92.25 82 PRO A O 1
ATOM 649 N N . ARG A 1 83 ? -0.763 10.095 -0.147 1.00 92.06 83 ARG A N 1
ATOM 650 C CA . ARG A 1 83 ? 0.578 9.524 -0.239 1.00 92.06 83 ARG A CA 1
ATOM 651 C C . ARG A 1 83 ? 1.635 10.622 -0.072 1.00 92.06 83 ARG A C 1
ATOM 653 O O . ARG A 1 83 ? 1.501 11.693 -0.661 1.00 92.06 83 ARG A O 1
ATOM 660 N N . THR A 1 84 ? 2.674 10.358 0.717 1.00 91.12 84 THR A N 1
ATOM 661 C CA . THR A 1 84 ? 3.847 11.242 0.778 1.00 91.12 84 THR A CA 1
ATOM 662 C C . THR A 1 84 ? 4.722 11.052 -0.463 1.00 91.12 84 THR A C 1
ATOM 664 O O . THR A 1 84 ? 4.631 10.032 -1.148 1.00 91.12 84 THR A O 1
ATOM 667 N N . TYR A 1 85 ? 5.591 12.024 -0.754 1.00 92.06 85 TYR A N 1
ATOM 668 C CA . TYR A 1 85 ? 6.523 11.936 -1.882 1.00 92.06 85 TYR A CA 1
ATOM 669 C C . TYR A 1 85 ? 7.425 10.693 -1.796 1.00 92.06 85 TYR A C 1
ATOM 671 O O . TYR A 1 85 ? 7.559 9.963 -2.775 1.00 92.06 85 TYR A O 1
ATOM 679 N N . ASP A 1 86 ? 7.974 10.401 -0.617 1.00 90.38 86 ASP A N 1
ATOM 680 C CA . ASP A 1 86 ? 8.875 9.259 -0.433 1.00 90.38 86 ASP A CA 1
ATOM 681 C C . ASP A 1 86 ? 8.142 7.919 -0.610 1.00 90.38 86 ASP A C 1
ATOM 683 O O . ASP A 1 86 ? 8.661 6.983 -1.220 1.00 90.38 86 ASP A O 1
ATOM 687 N N . GLU A 1 87 ? 6.890 7.831 -0.143 1.00 90.06 87 GLU A N 1
ATOM 688 C CA . GLU A 1 87 ? 6.045 6.651 -0.351 1.00 90.06 87 GLU A CA 1
ATOM 689 C C . GLU A 1 87 ? 5.749 6.445 -1.850 1.00 90.06 87 GLU A C 1
ATOM 691 O O . GLU A 1 87 ? 5.824 5.319 -2.349 1.00 90.06 87 GLU A O 1
ATOM 696 N N . GLU A 1 88 ? 5.447 7.523 -2.584 1.00 92.19 88 GLU A N 1
ATOM 697 C CA . GLU A 1 88 ? 5.253 7.502 -4.043 1.00 92.19 88 GLU A CA 1
ATOM 698 C C . GLU A 1 88 ? 6.519 7.018 -4.752 1.00 92.19 88 GLU A C 1
ATOM 700 O O . GLU A 1 88 ? 6.462 6.096 -5.568 1.00 92.19 88 GLU A O 1
ATOM 705 N N . TYR A 1 89 ? 7.669 7.587 -4.395 1.00 91.69 89 TYR A N 1
ATOM 706 C CA . TYR A 1 89 ? 8.961 7.245 -4.973 1.00 91.69 89 TYR A CA 1
ATOM 707 C C . TYR A 1 89 ? 9.300 5.760 -4.785 1.00 91.69 89 TYR A C 1
ATOM 709 O O . TYR A 1 89 ? 9.654 5.069 -5.746 1.00 91.69 89 TYR A O 1
ATOM 717 N N . VAL A 1 90 ? 9.122 5.228 -3.573 1.00 91.31 90 VAL A N 1
ATOM 718 C CA . VAL A 1 90 ? 9.363 3.812 -3.261 1.00 91.31 90 VAL A CA 1
ATOM 719 C C . VAL A 1 90 ? 8.407 2.889 -4.014 1.00 91.31 90 VAL A C 1
ATOM 721 O O . VAL A 1 90 ? 8.825 1.833 -4.501 1.00 91.31 90 VAL A O 1
ATOM 724 N N . LEU A 1 91 ? 7.134 3.259 -4.149 1.00 91.19 91 LEU A N 1
ATOM 725 C CA . LEU A 1 91 ? 6.175 2.475 -4.926 1.00 91.19 91 LEU A CA 1
ATOM 726 C C . LEU A 1 91 ? 6.540 2.462 -6.412 1.00 91.19 91 LEU A C 1
ATOM 728 O O . LEU A 1 91 ? 6.577 1.389 -7.015 1.00 91.19 91 LEU A O 1
ATOM 732 N N . VAL A 1 92 ? 6.856 3.623 -6.991 1.00 91.50 92 VAL A N 1
ATOM 733 C CA . VAL A 1 92 ? 7.218 3.757 -8.409 1.00 91.50 92 VAL A CA 1
ATOM 734 C C . VAL A 1 92 ? 8.517 3.017 -8.715 1.00 91.50 92 VAL A C 1
ATOM 736 O O . VAL A 1 92 ? 8.545 2.219 -9.654 1.00 91.50 92 VAL A O 1
ATOM 739 N N . ARG A 1 93 ? 9.576 3.187 -7.915 1.00 90.75 93 ARG A N 1
ATOM 740 C CA . ARG A 1 93 ? 10.866 2.526 -8.176 1.00 90.75 93 ARG A CA 1
ATOM 741 C C . ARG A 1 93 ? 10.758 0.997 -8.116 1.00 90.75 93 ARG A C 1
ATOM 743 O O . ARG A 1 93 ? 11.341 0.298 -8.941 1.00 90.75 93 ARG A O 1
ATOM 750 N N . ASN A 1 94 ? 9.967 0.463 -7.178 1.00 88.75 94 ASN A N 1
ATOM 751 C CA . ASN A 1 94 ? 9.797 -0.982 -6.988 1.00 88.75 94 ASN A CA 1
ATOM 752 C C . ASN A 1 94 ? 8.733 -1.595 -7.914 1.00 88.75 94 ASN A C 1
ATOM 754 O O . ASN A 1 94 ? 8.584 -2.822 -7.962 1.00 88.75 94 ASN A O 1
ATOM 758 N N . SER A 1 95 ? 8.009 -0.756 -8.660 1.00 87.00 95 SER A N 1
ATOM 759 C CA . SER A 1 95 ? 6.992 -1.164 -9.627 1.00 87.00 95 SER A CA 1
ATOM 760 C C . SER A 1 95 ? 7.588 -1.852 -10.868 1.00 87.00 95 SER A C 1
ATOM 762 O O . SER A 1 95 ? 6.868 -2.549 -11.581 1.00 87.00 95 SER A O 1
ATOM 764 N N . ARG A 1 96 ? 8.900 -1.687 -11.124 1.00 84.44 96 ARG A N 1
ATOM 765 C CA . ARG A 1 96 ? 9.618 -2.223 -12.302 1.00 84.44 96 ARG A CA 1
ATOM 766 C C . ARG A 1 96 ? 8.873 -1.967 -13.626 1.00 84.44 96 ARG A C 1
ATOM 768 O O . ARG A 1 96 ? 8.834 -2.822 -14.504 1.00 84.44 96 ARG A O 1
ATOM 775 N N . GLY A 1 97 ? 8.270 -0.783 -13.758 1.00 79.94 97 GLY A N 1
ATOM 776 C CA . GLY A 1 97 ? 7.579 -0.347 -14.976 1.00 79.94 97 GLY A CA 1
ATOM 777 C C . GLY A 1 97 ? 6.122 -0.805 -15.102 1.00 79.94 97 GLY A C 1
ATOM 778 O O . GLY A 1 97 ? 5.491 -0.512 -16.117 1.00 79.94 97 GLY A O 1
ATOM 779 N N . ARG A 1 98 ? 5.551 -1.486 -14.097 1.00 84.44 98 ARG A N 1
ATOM 780 C CA . ARG A 1 98 ? 4.095 -1.705 -14.051 1.00 84.44 98 ARG A CA 1
ATOM 781 C C . ARG A 1 98 ? 3.381 -0.372 -13.794 1.00 84.44 98 ARG A C 1
ATOM 783 O O . ARG A 1 98 ? 3.894 0.498 -13.092 1.00 84.44 98 ARG A O 1
ATOM 790 N N . ILE A 1 99 ? 2.163 -0.242 -14.310 1.00 84.69 99 ILE A N 1
ATOM 791 C CA . ILE A 1 99 ? 1.305 0.911 -14.015 1.00 84.69 99 ILE A CA 1
ATOM 792 C C . ILE A 1 99 ? 0.955 0.869 -12.524 1.00 84.69 99 ILE A C 1
ATOM 794 O O . ILE A 1 99 ? 0.337 -0.090 -12.058 1.00 84.69 99 ILE A O 1
ATOM 798 N N . LEU A 1 100 ? 1.380 1.886 -11.770 1.00 88.75 100 LEU A N 1
ATOM 799 C CA . LEU A 1 100 ? 1.083 1.989 -10.345 1.00 88.75 100 LEU A CA 1
ATOM 800 C C . LEU A 1 100 ? -0.412 2.260 -10.150 1.00 88.75 100 LEU A C 1
ATOM 802 O O . LEU A 1 100 ? -0.966 3.191 -10.736 1.00 88.75 100 LEU A O 1
ATOM 806 N N . ASN A 1 101 ? -1.068 1.461 -9.310 1.00 89.56 101 ASN A N 1
ATOM 807 C CA . ASN A 1 101 ? -2.464 1.699 -8.976 1.00 89.56 101 ASN A CA 1
ATOM 808 C C . ASN A 1 101 ? -2.561 2.858 -7.966 1.00 89.56 101 ASN A C 1
ATOM 810 O O . ASN A 1 101 ? -1.774 2.963 -7.023 1.00 89.56 101 ASN A O 1
ATOM 814 N N . LYS A 1 102 ? -3.569 3.720 -8.128 1.00 91.81 102 LYS A N 1
ATOM 815 C CA . LYS A 1 102 ? -3.900 4.783 -7.165 1.00 91.81 102 LYS A CA 1
ATOM 816 C C . LYS A 1 102 ? -4.170 4.229 -5.758 1.00 91.81 102 LYS A C 1
ATOM 818 O O . LYS A 1 102 ? -3.905 4.900 -4.768 1.00 91.81 102 LYS A O 1
ATOM 823 N N . HIS A 1 103 ? -4.669 2.999 -5.681 1.00 93.31 103 HIS A N 1
ATOM 824 C CA . HIS A 1 103 ? -5.009 2.309 -4.441 1.00 93.31 103 HIS A CA 1
ATOM 825 C C . HIS A 1 103 ? -3.803 1.648 -3.762 1.00 93.31 103 HIS A C 1
ATOM 827 O O . HIS A 1 103 ? -3.928 1.200 -2.621 1.00 93.31 103 HIS A O 1
ATOM 833 N N . SER A 1 104 ? -2.654 1.569 -4.443 1.00 92.88 104 SER A N 1
ATOM 834 C CA . SER A 1 104 ? -1.438 0.974 -3.891 1.00 92.88 104 SER A CA 1
ATOM 835 C C . SER A 1 104 ? -0.861 1.876 -2.803 1.00 92.88 104 SER A C 1
ATOM 837 O O . SER A 1 104 ? -0.575 3.052 -3.036 1.00 92.88 104 SER A O 1
ATOM 839 N N . ARG A 1 105 ? -0.677 1.327 -1.608 1.00 93.12 105 ARG A N 1
ATOM 840 C CA . ARG A 1 105 ? -0.048 1.989 -0.462 1.00 93.12 105 ARG A CA 1
ATOM 841 C C . ARG A 1 105 ? 1.012 1.077 0.129 1.00 93.12 105 ARG A C 1
ATOM 843 O O . ARG A 1 105 ? 0.919 -0.147 0.017 1.00 93.12 105 ARG A O 1
ATOM 850 N N . LEU A 1 106 ? 2.010 1.665 0.777 1.00 90.38 106 LEU A N 1
ATOM 851 C CA . LEU A 1 106 ? 2.929 0.894 1.607 1.00 90.38 106 LEU A CA 1
ATOM 852 C C . LEU A 1 106 ? 2.229 0.598 2.930 1.00 90.38 106 LEU A C 1
ATOM 854 O O . LEU A 1 106 ? 2.006 1.503 3.730 1.00 90.38 106 LEU A O 1
ATOM 858 N N . GLY A 1 107 ? 1.896 -0.667 3.191 1.00 87.62 107 GLY A N 1
ATOM 859 C CA . GLY A 1 107 ? 1.193 -1.065 4.413 1.00 87.62 107 GLY A CA 1
ATOM 860 C C . GLY A 1 107 ? 1.924 -0.646 5.694 1.00 87.62 107 GLY A C 1
ATOM 861 O O . GLY A 1 107 ? 1.282 -0.357 6.696 1.00 87.62 107 GLY A O 1
ATOM 862 N N . CYS A 1 108 ? 3.255 -0.516 5.650 1.00 83.62 108 CYS A N 1
ATOM 863 C CA . CYS A 1 108 ? 4.057 -0.021 6.774 1.00 83.62 108 CYS A CA 1
ATOM 864 C C . CYS A 1 108 ? 3.840 1.471 7.103 1.00 83.62 108 CYS A C 1
ATOM 866 O O . CYS A 1 108 ? 4.092 1.878 8.236 1.00 83.62 108 CYS A O 1
ATOM 868 N N . GLN A 1 109 ? 3.374 2.275 6.140 1.00 85.31 109 GLN A N 1
ATOM 869 C CA . GLN A 1 109 ? 3.087 3.707 6.300 1.00 85.31 109 GLN A CA 1
ATOM 870 C C . GLN A 1 109 ? 1.637 3.975 6.730 1.00 85.31 109 GLN A C 1
ATOM 872 O O . GLN A 1 109 ? 1.300 5.076 7.164 1.00 85.31 109 GLN A O 1
ATOM 877 N N . VAL A 1 110 ? 0.763 2.969 6.644 1.00 86.50 110 VAL A N 1
ATOM 878 C CA . VAL A 1 110 ? -0.647 3.101 7.013 1.00 86.50 110 VAL A CA 1
ATOM 879 C C . VAL A 1 110 ? -0.791 2.972 8.526 1.00 86.50 110 VAL A C 1
ATOM 881 O O . VAL A 1 110 ? -0.650 1.893 9.097 1.00 86.50 110 VAL A O 1
ATOM 884 N N . VAL A 1 111 ? -1.093 4.086 9.190 1.00 84.69 111 VAL A N 1
ATOM 885 C CA . VAL A 1 111 ? -1.377 4.099 10.628 1.00 84.69 111 VAL A CA 1
ATOM 886 C C . VAL A 1 111 ? -2.831 3.706 10.854 1.00 84.69 111 VAL A C 1
ATOM 888 O O . VAL A 1 111 ? -3.745 4.424 10.449 1.00 84.69 111 VAL A O 1
ATOM 891 N N . LEU A 1 112 ? -3.052 2.571 11.515 1.00 83.12 112 LEU A N 1
ATOM 892 C CA . LEU A 1 112 ? -4.397 2.137 11.868 1.00 83.12 112 LEU A CA 1
ATOM 893 C C . LEU A 1 112 ? -4.932 2.934 13.052 1.00 83.12 112 LEU A C 1
ATOM 895 O O . LEU A 1 112 ? -4.343 2.952 14.130 1.00 83.12 112 LEU A O 1
ATOM 899 N N . THR A 1 113 ? -6.089 3.548 12.853 1.00 84.12 113 THR A N 1
ATOM 900 C CA . THR A 1 113 ? -6.878 4.171 13.913 1.00 84.12 113 THR A CA 1
ATOM 901 C C . THR A 1 113 ? -8.119 3.317 14.197 1.00 84.12 113 THR A C 1
ATOM 903 O O . THR A 1 113 ? -8.528 2.525 13.342 1.00 84.12 113 THR A O 1
ATOM 906 N N . PRO A 1 114 ? -8.779 3.465 15.360 1.00 85.88 114 PRO A N 1
ATOM 907 C CA . PRO A 1 114 ? -10.016 2.737 15.656 1.00 85.88 114 PRO A CA 1
ATOM 908 C C . PRO A 1 114 ? -11.127 2.931 14.607 1.00 85.88 114 PRO A C 1
ATOM 910 O O . PRO A 1 114 ? -11.967 2.056 14.424 1.00 85.88 114 PRO A O 1
ATOM 913 N N . GLN A 1 115 ? -11.124 4.051 13.876 1.00 83.44 115 GLN A N 1
ATOM 914 C CA . GLN A 1 115 ? -12.084 4.343 12.803 1.00 83.44 115 GLN A CA 1
ATOM 915 C C . GLN A 1 115 ? -11.847 3.507 11.536 1.00 83.44 115 GLN A C 1
ATOM 917 O O . GLN A 1 115 ? -12.726 3.452 10.677 1.00 83.44 115 GLN A O 1
ATOM 922 N N . LEU A 1 116 ? -10.676 2.872 11.424 1.00 84.94 116 LEU A N 1
ATOM 923 C CA . LEU A 1 116 ? -10.269 1.974 10.341 1.00 84.94 116 LEU A CA 1
ATOM 924 C C . LEU A 1 116 ? -10.419 0.492 10.728 1.00 84.94 116 LEU A C 1
ATOM 926 O O . LEU A 1 116 ? -9.927 -0.396 10.033 1.00 84.94 116 LEU A O 1
ATOM 930 N N . GLN A 1 117 ? -11.092 0.202 11.847 1.00 85.00 117 GLN A N 1
ATOM 931 C CA . GLN A 1 117 ? -11.352 -1.163 12.293 1.00 85.00 117 GLN A CA 1
ATOM 932 C C . GLN A 1 117 ? -12.122 -1.946 11.224 1.00 85.00 117 GLN A C 1
ATOM 934 O O . GLN A 1 117 ? -13.224 -1.572 10.822 1.00 85.00 117 GLN A O 1
ATOM 939 N N . GLY A 1 118 ? -11.564 -3.085 10.812 1.00 86.19 118 GLY A N 1
ATOM 940 C CA . GLY A 1 118 ? -12.166 -3.928 9.788 1.00 86.19 118 GLY A CA 1
ATOM 941 C C . GLY A 1 118 ? -11.870 -3.476 8.361 1.00 86.19 118 GLY A C 1
ATOM 942 O O . GLY A 1 118 ? -12.527 -3.980 7.450 1.00 86.19 118 GLY A O 1
ATOM 943 N N . MET A 1 119 ? -10.892 -2.582 8.178 1.00 87.25 119 MET A N 1
ATOM 944 C CA . MET A 1 119 ? -10.376 -2.190 6.873 1.00 87.25 119 MET A CA 1
ATOM 945 C C . MET A 1 119 ? -9.999 -3.414 6.046 1.00 87.25 119 MET A C 1
ATOM 947 O O . MET A 1 119 ? -9.328 -4.336 6.515 1.00 87.25 119 MET A O 1
ATOM 951 N N . VAL A 1 120 ? -10.447 -3.402 4.797 1.00 87.69 120 VAL A N 1
ATOM 952 C CA . VAL A 1 120 ? -10.211 -4.472 3.838 1.00 87.69 120 VAL A CA 1
ATOM 953 C C . VAL A 1 120 ? -9.122 -4.022 2.875 1.00 87.69 120 VAL A C 1
ATOM 955 O O . VAL A 1 120 ? -9.230 -2.965 2.251 1.00 87.69 120 VAL A O 1
ATOM 958 N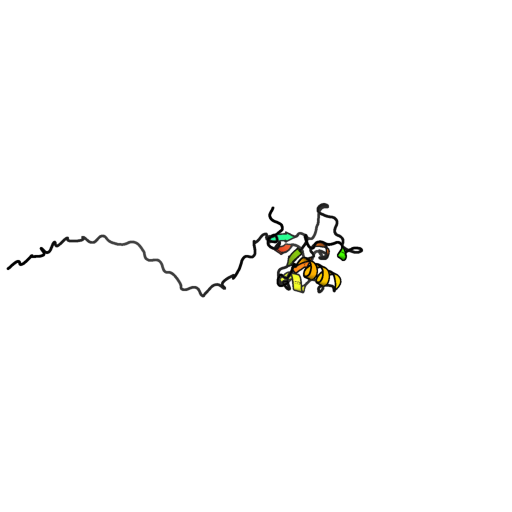 N . VAL A 1 121 ? -8.073 -4.830 2.754 1.00 90.44 121 VAL A N 1
ATOM 959 C CA . VAL A 1 121 ? -6.988 -4.609 1.793 1.00 90.44 121 VAL A CA 1
ATOM 960 C C . VAL A 1 121 ? -6.792 -5.850 0.937 1.00 90.44 121 VAL A C 1
ATOM 962 O O . VAL A 1 121 ? -7.002 -6.969 1.401 1.00 90.44 121 VAL A O 1
ATOM 965 N N . ALA A 1 122 ? -6.371 -5.662 -0.307 1.00 90.00 122 ALA A N 1
ATOM 966 C CA . ALA A 1 122 ? -5.947 -6.746 -1.180 1.00 90.00 122 ALA A CA 1
ATOM 967 C C . ALA A 1 122 ? -4.421 -6.745 -1.290 1.00 90.00 122 ALA A C 1
ATOM 969 O O . ALA A 1 122 ? -3.812 -5.710 -1.562 1.00 90.00 122 ALA A O 1
ATOM 970 N N . VAL A 1 123 ? -3.792 -7.900 -1.092 1.00 88.12 123 VAL A N 1
ATOM 971 C CA . VAL A 1 123 ? -2.363 -8.063 -1.388 1.00 88.12 123 VAL A CA 1
ATOM 972 C C . VAL A 1 123 ? -2.210 -8.183 -2.911 1.00 88.12 123 VAL A C 1
ATOM 974 O O . VAL A 1 123 ? -2.919 -8.997 -3.506 1.00 88.12 123 VAL A O 1
ATOM 977 N N . PRO A 1 124 ? -1.348 -7.378 -3.564 1.00 84.81 124 PRO A N 1
ATOM 978 C CA . PRO A 1 124 ? -1.138 -7.462 -5.005 1.00 84.81 124 PRO A CA 1
ATOM 979 C C . PRO A 1 124 ? -0.601 -8.840 -5.404 1.00 84.81 124 PRO A C 1
ATOM 981 O O . PRO A 1 124 ? -0.004 -9.552 -4.592 1.00 84.81 124 PRO A O 1
ATOM 984 N N . GLU A 1 125 ? -0.802 -9.213 -6.670 1.00 81.00 125 GLU A N 1
ATOM 985 C CA . GLU A 1 125 ? -0.228 -10.455 -7.190 1.00 81.00 125 GLU A CA 1
ATOM 986 C C . GLU A 1 125 ? 1.300 -10.452 -7.005 1.00 81.00 125 GLU A C 1
ATOM 988 O O . GLU A 1 125 ? 1.932 -9.400 -7.186 1.00 81.00 125 GLU A O 1
ATOM 993 N N . PRO A 1 126 ? 1.903 -11.604 -6.647 1.00 78.75 126 PRO A N 1
ATOM 994 C CA . PRO A 1 126 ? 3.352 -11.713 -6.576 1.00 78.75 126 PRO A CA 1
ATOM 995 C C . PRO A 1 126 ? 3.941 -11.329 -7.927 1.00 78.75 126 PRO A C 1
ATOM 997 O O . PRO A 1 126 ? 3.369 -11.632 -8.982 1.00 78.75 126 PRO A O 1
ATOM 1000 N N . LYS A 1 127 ? 5.072 -10.626 -7.910 1.00 74.62 127 LYS A N 1
ATOM 1001 C CA . LYS A 1 127 ? 5.635 -10.149 -9.162 1.00 74.62 127 LYS A CA 1
ATOM 1002 C C . LYS A 1 127 ? 6.121 -11.360 -9.973 1.00 74.62 127 LYS A C 1
ATOM 1004 O O . LYS A 1 127 ? 6.600 -12.327 -9.385 1.00 74.62 127 LYS A O 1
ATOM 1009 N N . PRO A 1 128 ? 6.055 -11.325 -11.317 1.00 73.94 128 PRO A N 1
ATOM 1010 C CA . PRO A 1 128 ? 6.445 -12.466 -12.153 1.00 73.94 128 PRO A CA 1
ATOM 1011 C C . PRO A 1 128 ? 7.875 -12.976 -11.921 1.00 73.94 128 PRO A C 1
ATOM 1013 O O . PRO A 1 128 ? 8.169 -14.123 -12.222 1.00 73.94 128 PRO A O 1
ATOM 1016 N N . TRP A 1 129 ? 8.757 -12.121 -11.401 1.00 74.62 129 TRP A N 1
ATOM 1017 C CA . TRP A 1 129 ? 10.155 -12.431 -11.093 1.00 74.62 129 TRP A CA 1
ATOM 1018 C C . TRP A 1 129 ? 10.395 -12.891 -9.648 1.00 74.62 129 TRP A C 1
ATOM 1020 O O . TRP A 1 129 ? 11.530 -13.202 -9.307 1.00 74.62 129 TRP A O 1
ATOM 1030 N N . ASP A 1 130 ? 9.367 -12.895 -8.798 1.00 69.62 130 ASP A N 1
ATOM 1031 C CA . ASP A 1 130 ? 9.449 -13.414 -7.426 1.00 69.62 130 ASP A CA 1
ATOM 1032 C C . ASP A 1 130 ? 9.166 -14.934 -7.379 1.00 69.62 130 ASP A C 1
ATOM 1034 O O . ASP A 1 130 ? 9.240 -15.551 -6.317 1.00 69.62 130 ASP A O 1
ATOM 1038 N N . ILE A 1 131 ? 8.813 -15.541 -8.519 1.00 71.56 131 ILE A N 1
ATOM 1039 C CA . ILE A 1 131 ? 8.567 -16.979 -8.664 1.00 71.56 131 ILE A CA 1
ATOM 1040 C C . ILE A 1 131 ? 9.912 -17.650 -9.020 1.00 71.56 131 ILE A C 1
ATOM 1042 O O . ILE A 1 131 ? 10.502 -17.248 -10.025 1.00 71.56 131 ILE A O 1
ATOM 1046 N N . PRO A 1 132 ? 10.414 -18.601 -8.205 1.00 73.00 132 PRO A N 1
ATOM 1047 C CA . PRO A 1 132 ? 11.708 -19.259 -8.413 1.00 73.00 132 PRO A CA 1
ATOM 1048 C C . PRO A 1 132 ? 11.753 -20.168 -9.647 1.00 73.00 132 PRO A C 1
ATOM 1050 O O . PRO A 1 132 ? 10.683 -20.673 -10.065 1.00 73.00 132 PRO A O 1
#

Sequence (132 aa):
MAISTIQKLTSHIHRLPSLSSHIFTRSPATLSPSKKVSDRIVKIFAIHPEGQKPSHRLEEIDACSAECEVNIVQEWLERLPPRTYDEEYVLVRNSRGRILNKHSRLGCQVVLTPQLQGMVVAVPEPKPWDIP

Secondary structure (DSSP, 8-state):
--------------------------PPPPPP--S----EEEEEPS---S-SS----SS-GGG--STTEEEE-HHHHTTSPPPPHHHHHHHHHHTTTPPPPTTEEEGGG----GGGTTEEEEEPPPPTTS--